Protein AF-A0A699ZDF8-F1 (afdb_monomer)

Radius of gyration: 20.38 Å; Cα contacts (8 Å, |Δi|>4): 177; chains: 1; bounding box: 33×74×29 Å

Secondary structure (DSSP, 8-state):
---------------S-TTTT--PPEEEEE-BTTBTTS-SEEEEESS-EEEEEE-SS-TTEEEEEETTS-EEEEETTS-SS--SEE--GGGT--SS--------

Mean predicted aligned error: 11.16 Å

Organism: Haematococcus lacustris (NCBI:txid44745)

pLDDT: mean 79.93, std 16.68, range [38.03, 95.06]

InterPro domains:
  IPR0016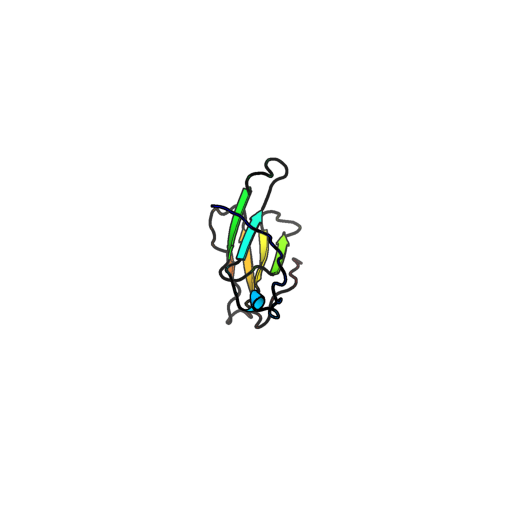80 WD40 repeat [SM00320] (36-75)
  IPR015943 WD40/YVTN repeat-like-containing domain superfamily [G3DSA:2.130.10.10] (10-104)
  IPR036322 WD40-repeat-containing domain superfamily [SSF50978] (25-103)
  IPR050687 Dynein axonemal intermediate chain 1/2/3/4 [PTHR12442] (24-104)

Sequence (104 aa):
MEDATTLSPALPVALPDLTLLLQSSGLINIFSLKNPSHPEYSFSTESGAMSLHFHPEYSNLLAVGCYDGSVLVYDVRVKGNTPIYKASVRTGKHNDPVWAIFWQ

Solvent-accessible surface area (backbone atoms only — not comparable to full-atom values): 6480 Å² total; per-residue (Å²): 135,86,82,84,90,87,87,89,90,88,74,87,77,79,69,88,63,63,65,75,72,58,76,45,59,18,76,49,73,43,68,39,92,92,42,74,92,48,63,78,41,72,36,63,38,87,38,34,69,57,20,72,34,64,32,89,87,48,78,50,36,36,40,35,18,15,47,71,11,34,41,35,30,35,48,71,81,53,90,60,63,67,58,80,39,70,47,37,79,92,73,67,36,42,90,50,57,29,72,71,61,81,79,130

Structure (mmCIF, N/CA/C/O backbone):
data_AF-A0A699ZDF8-F1
#
_entry.id   AF-A0A699ZDF8-F1
#
loop_
_atom_site.group_PDB
_atom_site.id
_atom_site.type_symbol
_atom_site.label_atom_id
_atom_site.label_alt_id
_atom_site.label_comp_id
_atom_site.label_asym_id
_atom_site.label_entity_id
_atom_site.label_seq_id
_atom_site.pdbx_PDB_ins_code
_atom_site.Cartn_x
_atom_site.Cartn_y
_atom_site.Cartn_z
_atom_site.occupancy
_atom_site.B_iso_or_equiv
_atom_site.auth_seq_id
_atom_site.auth_comp_id
_atom_site.auth_asym_id
_atom_site.auth_atom_id
_atom_site.pdbx_PDB_model_num
ATOM 1 N N . MET A 1 1 ? 10.876 59.911 8.541 1.00 38.03 1 MET A N 1
ATOM 2 C CA . MET A 1 1 ? 10.073 60.334 7.383 1.00 38.03 1 MET A CA 1
ATOM 3 C C . MET A 1 1 ? 10.314 59.283 6.313 1.00 38.03 1 MET A C 1
ATOM 5 O O . MET A 1 1 ? 11.344 59.349 5.662 1.00 38.03 1 MET A O 1
ATOM 9 N N . GLU A 1 2 ? 9.698 58.104 6.473 1.00 39.00 2 GLU A N 1
ATOM 10 C CA . GLU A 1 2 ? 8.388 57.737 5.868 1.00 39.00 2 GLU A CA 1
ATOM 11 C C . GLU A 1 2 ? 8.571 57.402 4.368 1.00 39.00 2 GLU A C 1
ATOM 13 O O . GLU A 1 2 ? 9.187 58.190 3.666 1.00 39.00 2 GLU A O 1
ATOM 18 N N . ASP A 1 3 ? 8.088 56.311 3.764 1.00 38.56 3 ASP A N 1
ATOM 19 C CA . ASP A 1 3 ? 7.421 55.084 4.218 1.00 38.56 3 ASP A CA 1
ATOM 20 C C . ASP A 1 3 ? 7.280 54.102 3.013 1.00 38.56 3 ASP A C 1
ATOM 22 O O . ASP A 1 3 ? 7.395 54.513 1.861 1.00 38.56 3 ASP A O 1
ATOM 26 N N . ALA A 1 4 ? 7.018 52.825 3.317 1.00 42.34 4 ALA A N 1
ATOM 27 C CA . ALA A 1 4 ? 6.252 51.787 2.595 1.00 42.34 4 ALA A CA 1
ATOM 28 C C . ALA A 1 4 ? 6.269 51.577 1.043 1.00 42.34 4 ALA A C 1
ATOM 30 O O . ALA A 1 4 ? 5.685 52.319 0.263 1.00 42.34 4 ALA A O 1
ATOM 31 N N . THR A 1 5 ? 6.745 50.378 0.660 1.00 50.72 5 THR A N 1
ATOM 32 C CA . THR A 1 5 ? 6.023 49.298 -0.074 1.00 50.72 5 THR A CA 1
ATOM 33 C C . THR A 1 5 ? 5.342 49.568 -1.432 1.00 50.72 5 THR A C 1
ATOM 35 O O . THR A 1 5 ? 4.301 50.211 -1.510 1.00 50.72 5 THR A O 1
ATOM 38 N N . THR A 1 6 ? 5.755 48.837 -2.481 1.00 47.81 6 THR A N 1
ATOM 39 C CA . THR A 1 6 ? 4.794 48.214 -3.424 1.00 47.81 6 THR A CA 1
ATOM 40 C C . THR A 1 6 ? 5.375 46.969 -4.105 1.00 47.81 6 THR A C 1
ATOM 42 O O . THR A 1 6 ? 6.505 46.944 -4.577 1.00 47.81 6 THR A O 1
ATOM 45 N N . LEU A 1 7 ? 4.571 45.910 -4.076 1.00 50.53 7 LEU A N 1
ATOM 46 C CA . LEU A 1 7 ? 4.839 44.522 -4.444 1.00 50.53 7 LEU A CA 1
ATOM 47 C C . LEU A 1 7 ? 4.690 44.292 -5.957 1.00 50.53 7 LEU A C 1
ATOM 49 O O . LEU A 1 7 ? 3.767 44.834 -6.558 1.00 50.53 7 LEU A O 1
ATOM 53 N N . SER A 1 8 ? 5.461 43.370 -6.543 1.00 45.75 8 SER A N 1
ATOM 54 C CA . SER A 1 8 ? 4.889 42.419 -7.515 1.00 45.75 8 SER A CA 1
ATOM 55 C C . SER A 1 8 ? 5.693 41.100 -7.604 1.00 45.75 8 SER A C 1
ATOM 57 O O . SER A 1 8 ? 6.924 41.139 -7.563 1.00 45.75 8 SER A O 1
ATOM 59 N N . PRO A 1 9 ? 5.010 39.934 -7.677 1.00 59.22 9 PRO A N 1
ATOM 60 C CA . PRO A 1 9 ? 5.590 38.584 -7.675 1.00 59.22 9 PRO A CA 1
ATOM 61 C C . PRO A 1 9 ? 5.538 37.922 -9.070 1.00 59.22 9 PRO A C 1
ATOM 63 O O . PRO A 1 9 ? 4.537 38.082 -9.756 1.00 59.22 9 PRO A O 1
ATOM 66 N N . ALA A 1 10 ? 6.555 37.150 -9.480 1.00 43.84 10 ALA A N 1
ATOM 67 C CA . ALA A 1 10 ? 6.507 36.121 -10.552 1.00 43.84 10 ALA A CA 1
ATOM 68 C C . ALA A 1 10 ? 7.948 35.663 -10.874 1.00 43.84 10 ALA A C 1
ATOM 70 O O . ALA A 1 10 ? 8.822 36.506 -11.013 1.00 43.84 10 ALA A O 1
ATOM 71 N N . LEU A 1 11 ? 8.330 34.395 -11.028 1.00 45.19 11 LEU A N 1
ATOM 72 C CA . LEU A 1 11 ? 7.615 33.136 -11.200 1.00 45.19 11 LEU A CA 1
ATOM 73 C C . LEU A 1 11 ? 8.333 32.043 -10.381 1.00 45.19 11 LEU A C 1
ATOM 75 O O . LEU A 1 11 ? 9.567 32.028 -10.363 1.00 45.19 11 LEU A O 1
ATOM 79 N N . PRO A 1 12 ? 7.627 31.054 -9.808 1.00 47.97 12 PRO A N 1
ATOM 80 C CA . PRO A 1 12 ? 8.248 29.764 -9.567 1.00 47.97 12 PRO A CA 1
ATOM 81 C C . PRO A 1 12 ? 8.524 29.137 -10.939 1.00 47.97 12 PRO A C 1
ATOM 83 O O . PRO A 1 12 ? 7.611 28.675 -11.622 1.00 47.97 12 PRO A O 1
ATOM 86 N N . VAL A 1 13 ? 9.785 29.171 -11.377 1.00 58.88 13 VAL A N 1
ATOM 87 C CA . VAL A 1 13 ? 10.263 28.305 -12.458 1.00 58.88 13 VAL A CA 1
ATOM 88 C C . VAL A 1 13 ? 10.000 26.880 -11.988 1.00 58.88 13 VAL A C 1
ATOM 90 O O . VAL A 1 13 ? 10.643 26.397 -11.058 1.00 58.88 13 VAL A O 1
ATOM 93 N N . ALA A 1 14 ? 8.996 26.239 -12.581 1.00 53.50 14 ALA A N 1
ATOM 94 C CA . ALA A 1 14 ? 8.749 24.820 -12.419 1.00 53.50 14 ALA A CA 1
ATOM 95 C C . ALA A 1 14 ? 9.990 24.078 -12.933 1.00 53.50 14 ALA A C 1
ATOM 97 O O . ALA A 1 14 ? 10.158 23.884 -14.136 1.00 53.50 14 ALA A O 1
ATOM 98 N N . LEU A 1 15 ? 10.906 23.741 -12.020 1.00 59.97 15 LEU A N 1
ATOM 99 C CA . LEU A 1 15 ? 11.992 22.816 -12.306 1.00 59.97 15 LEU A CA 1
ATOM 100 C C . LEU A 1 15 ? 11.341 21.502 -12.759 1.00 59.97 15 LEU A C 1
ATOM 102 O O . LEU A 1 15 ? 10.453 21.015 -12.054 1.00 59.97 15 LEU A O 1
ATOM 106 N N . PRO A 1 16 ? 11.724 20.945 -13.919 1.00 56.47 16 PRO A N 1
ATOM 107 C CA . PRO A 1 16 ? 11.187 19.676 -14.379 1.00 56.47 16 PRO A CA 1
ATOM 108 C C . PRO A 1 16 ? 11.481 18.586 -13.339 1.00 56.47 16 PRO A C 1
ATOM 110 O O . PRO A 1 16 ? 12.622 18.192 -13.125 1.00 56.47 16 PRO A O 1
ATOM 113 N N . ASP A 1 17 ? 10.414 18.176 -12.661 1.00 59.94 17 ASP A N 1
ATOM 114 C CA . ASP A 1 17 ? 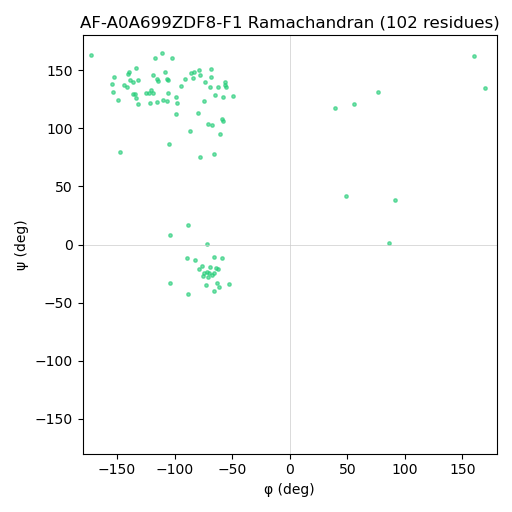10.194 16.894 -11.995 1.00 59.94 17 ASP A CA 1
ATOM 115 C C . ASP A 1 17 ? 11.284 16.342 -11.055 1.00 59.94 17 ASP A C 1
ATOM 117 O O . ASP A 1 17 ? 11.550 15.142 -10.991 1.00 59.94 17 ASP A O 1
ATOM 121 N N . LEU A 1 18 ? 11.880 17.201 -10.226 1.00 56.16 18 LEU A N 1
ATOM 122 C CA . LEU A 1 18 ? 12.644 16.714 -9.066 1.00 56.16 18 LEU A CA 1
ATOM 123 C C . LEU A 1 18 ? 11.742 16.005 -8.031 1.00 56.16 18 LEU A C 1
ATOM 125 O O . LEU A 1 18 ? 12.251 15.349 -7.124 1.00 56.16 18 LEU A O 1
ATOM 129 N N . THR A 1 19 ? 10.414 16.097 -8.167 1.00 56.53 19 THR A N 1
ATOM 130 C CA . THR A 1 19 ? 9.438 15.362 -7.353 1.00 56.53 19 THR A CA 1
ATOM 131 C C . THR A 1 19 ? 9.571 13.849 -7.492 1.00 56.53 19 THR A C 1
ATOM 133 O O . THR A 1 19 ? 9.460 13.162 -6.482 1.00 56.53 19 THR A O 1
ATOM 136 N N . LEU A 1 20 ? 9.893 13.322 -8.681 1.00 54.22 20 LEU A N 1
ATOM 137 C CA . LEU A 1 20 ? 10.165 11.888 -8.859 1.00 54.22 20 LEU A CA 1
ATOM 138 C C . LEU A 1 20 ? 11.448 11.406 -8.165 1.00 54.22 20 LEU A C 1
ATOM 140 O O . LEU A 1 20 ? 11.555 10.231 -7.818 1.00 54.22 20 LEU A O 1
ATOM 144 N N . LEU A 1 21 ? 12.4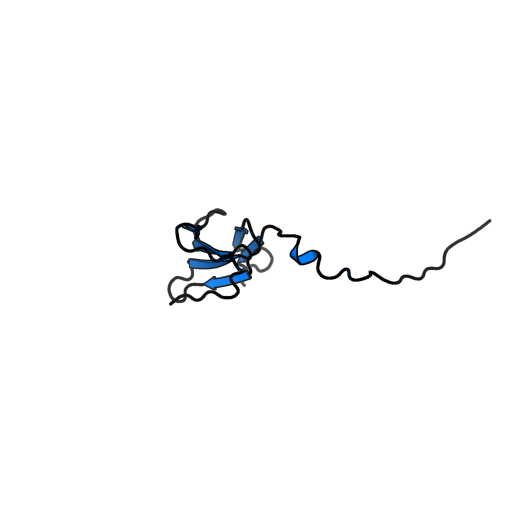29 12.290 -7.953 1.00 55.25 21 LEU A N 1
ATOM 145 C CA . LEU A 1 21 ? 13.670 11.945 -7.247 1.00 55.25 21 LEU A CA 1
ATOM 146 C C . LEU A 1 21 ? 13.489 11.922 -5.731 1.00 55.25 21 LEU A C 1
ATOM 148 O O . LEU A 1 21 ? 14.265 11.278 -5.023 1.00 55.25 21 LEU A O 1
ATOM 152 N N . LEU A 1 22 ? 12.455 12.595 -5.223 1.00 56.94 22 LEU A N 1
ATOM 153 C CA . LEU A 1 22 ? 12.048 12.472 -3.837 1.00 56.94 22 LEU A CA 1
ATOM 154 C C . LEU A 1 22 ? 11.260 11.165 -3.687 1.00 56.94 22 LEU A C 1
ATOM 156 O O . LEU A 1 22 ? 10.036 11.172 -3.587 1.00 56.94 22 LEU A O 1
ATOM 160 N N . GLN A 1 23 ? 11.966 10.030 -3.683 1.00 57.69 23 GLN A N 1
ATOM 161 C CA . GLN A 1 23 ? 11.402 8.738 -3.290 1.00 57.69 23 GLN A CA 1
ATOM 162 C C . GLN A 1 23 ? 11.040 8.795 -1.800 1.00 57.69 23 GLN A C 1
ATOM 164 O O . GLN A 1 23 ? 11.791 8.346 -0.936 1.00 57.69 23 GLN A O 1
ATOM 169 N N . SER A 1 24 ? 9.916 9.433 -1.486 1.00 70.62 24 SER A N 1
ATOM 170 C CA . SER A 1 24 ? 9.405 9.513 -0.130 1.00 70.62 24 SER A CA 1
ATOM 171 C C . SER A 1 24 ? 8.714 8.202 0.239 1.00 70.62 24 SER A C 1
ATOM 173 O O . SER A 1 24 ? 8.192 7.467 -0.608 1.00 70.62 24 SER A O 1
ATOM 175 N N . SER A 1 25 ? 8.747 7.884 1.530 1.00 84.44 25 SER A N 1
ATOM 176 C CA . SER A 1 25 ? 7.944 6.806 2.092 1.00 84.44 25 SER A CA 1
ATOM 177 C C . SER A 1 25 ? 6.463 7.040 1.781 1.00 84.44 25 SER A C 1
ATOM 179 O O . SER A 1 25 ? 5.967 8.167 1.829 1.00 84.44 25 SER A O 1
ATOM 181 N N . GLY A 1 26 ? 5.741 5.971 1.451 1.00 85.44 26 GLY A N 1
ATOM 182 C CA . GLY A 1 26 ? 4.305 6.049 1.205 1.00 85.44 26 GLY A CA 1
ATOM 183 C C . GLY A 1 26 ? 3.508 5.917 2.501 1.00 85.44 26 GLY A C 1
ATOM 184 O O . GLY A 1 26 ? 3.893 5.170 3.405 1.00 85.44 26 GLY A O 1
ATOM 185 N N . LEU A 1 27 ? 2.360 6.589 2.575 1.00 89.25 27 LEU A N 1
ATOM 186 C CA . LEU A 1 27 ? 1.378 6.408 3.642 1.00 89.25 27 LEU A CA 1
ATOM 187 C C . LEU A 1 27 ? 0.036 6.004 3.031 1.00 89.25 27 LEU A C 1
ATOM 189 O O . LEU A 1 27 ? -0.455 6.659 2.115 1.00 89.25 27 LEU A O 1
ATOM 193 N N . ILE A 1 28 ? -0.561 4.943 3.561 1.00 90.50 28 ILE A N 1
ATOM 194 C CA . ILE A 1 28 ? -1.853 4.419 3.124 1.00 90.50 28 ILE A CA 1
ATOM 195 C C . ILE A 1 28 ? -2.821 4.575 4.285 1.00 90.50 28 ILE A C 1
ATOM 197 O O . ILE A 1 28 ? -2.568 4.057 5.369 1.00 90.50 28 ILE A O 1
ATOM 201 N N . ASN 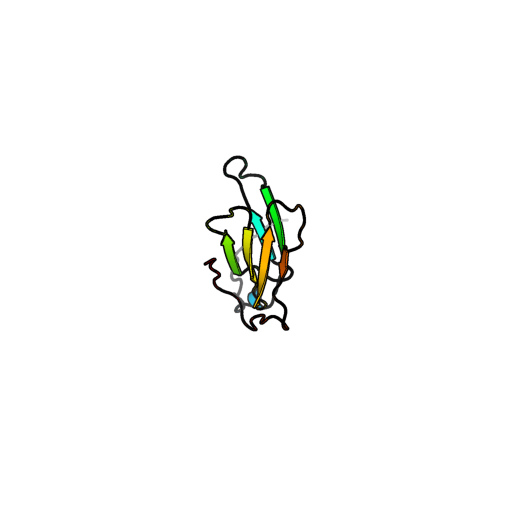A 1 29 ? -3.927 5.275 4.056 1.00 91.25 29 ASN A N 1
ATOM 202 C CA . ASN A 1 29 ? -4.964 5.495 5.056 1.00 91.25 29 ASN A CA 1
ATOM 203 C C . ASN A 1 29 ? -6.292 4.934 4.554 1.00 91.25 29 ASN A C 1
ATOM 205 O O . ASN A 1 29 ? -6.697 5.208 3.425 1.00 91.25 29 ASN A O 1
ATOM 209 N N . ILE A 1 30 ? -6.975 4.180 5.406 1.00 90.50 30 ILE A N 1
ATOM 210 C CA . ILE A 1 30 ? -8.317 3.664 5.156 1.00 90.50 30 ILE A CA 1
ATOM 211 C C . ILE A 1 30 ? -9.276 4.457 6.029 1.00 90.50 30 ILE A C 1
ATOM 213 O O . ILE A 1 30 ? -9.127 4.500 7.250 1.00 90.50 30 ILE A O 1
ATOM 217 N N . PHE A 1 31 ? -10.268 5.074 5.400 1.00 90.75 31 PHE A N 1
ATOM 218 C CA . PHE A 1 31 ? -11.287 5.860 6.080 1.00 90.75 31 PHE A CA 1
ATOM 219 C C . PHE A 1 31 ? -12.623 5.131 6.067 1.00 90.75 31 PHE A C 1
ATOM 221 O O . PHE A 1 31 ? -12.969 4.444 5.106 1.00 90.75 31 PHE A O 1
ATOM 228 N N . SER A 1 32 ? -13.397 5.348 7.123 1.00 88.12 32 SER A N 1
ATOM 229 C CA . SER A 1 32 ? -14.778 4.893 7.214 1.00 88.12 32 SER A CA 1
ATOM 230 C C . SER A 1 32 ? -15.719 6.071 7.050 1.00 88.12 32 SER A C 1
ATOM 232 O O . SER A 1 32 ? -15.495 7.138 7.619 1.00 88.12 32 SER A O 1
ATOM 234 N N . LEU A 1 33 ? -16.836 5.864 6.352 1.00 90.19 33 LEU A N 1
ATOM 235 C CA . LEU A 1 33 ? -17.876 6.890 6.212 1.00 90.19 33 LEU A CA 1
ATOM 236 C C . LEU A 1 33 ? -18.498 7.288 7.561 1.00 90.19 33 LEU A C 1
ATOM 238 O O . LEU A 1 33 ? -19.058 8.373 7.680 1.00 90.19 33 LEU A O 1
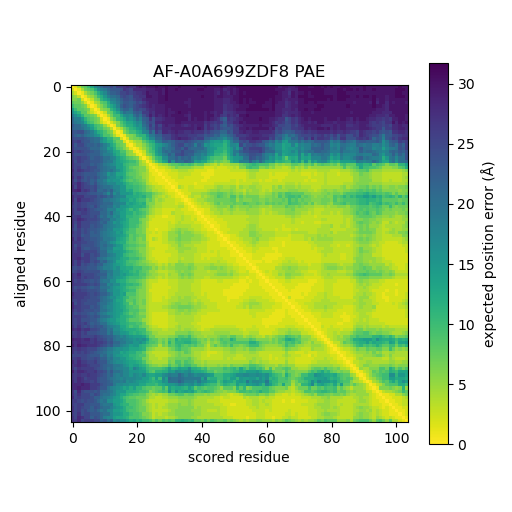ATOM 242 N N . LYS A 1 34 ? -18.382 6.435 8.588 1.00 91.56 34 LYS A N 1
ATOM 243 C CA . LYS A 1 34 ? -18.847 6.741 9.950 1.00 91.56 34 LYS A CA 1
ATOM 244 C C . LYS A 1 34 ? -17.983 7.791 10.651 1.00 91.56 34 LYS A C 1
ATOM 246 O O . LYS A 1 34 ? -18.481 8.482 11.532 1.00 91.56 34 LYS A O 1
ATOM 251 N N . ASN A 1 35 ? -16.702 7.889 10.295 1.00 89.56 35 ASN A N 1
ATOM 252 C CA . ASN A 1 35 ? -15.766 8.833 10.892 1.00 89.56 35 ASN A CA 1
ATOM 253 C C . ASN A 1 35 ? -14.721 9.284 9.855 1.00 89.56 35 ASN A C 1
ATOM 255 O O . ASN A 1 35 ? -13.597 8.787 9.858 1.00 89.56 35 ASN A O 1
ATOM 259 N N . PRO A 1 36 ? -15.068 10.222 8.959 1.00 89.88 36 PRO A N 1
ATOM 260 C CA . PRO A 1 36 ? -14.153 10.685 7.917 1.00 89.88 36 PRO A CA 1
ATOM 261 C C . PRO A 1 36 ? -12.977 11.506 8.469 1.00 89.88 36 PRO A C 1
ATOM 263 O O . PRO A 1 36 ? -11.960 11.644 7.797 1.00 89.88 36 PRO A O 1
ATOM 266 N N . SER A 1 37 ? -13.094 12.043 9.689 1.00 91.88 37 SER A N 1
ATOM 267 C CA . SER A 1 37 ? -12.067 12.886 10.311 1.00 91.88 37 SER A CA 1
ATOM 268 C C . SER A 1 37 ? -10.869 12.101 10.847 1.00 91.88 37 SER A C 1
ATOM 270 O O . SER A 1 37 ? -9.825 12.696 11.106 1.00 91.88 37 SER A O 1
ATOM 272 N N . HIS A 1 38 ? -11.007 10.787 11.051 1.00 87.00 38 HIS A N 1
ATOM 273 C CA . HIS A 1 38 ? -9.932 9.944 11.566 1.00 87.00 38 HIS A CA 1
ATOM 274 C C . HIS A 1 38 ? -9.819 8.664 10.732 1.00 87.00 38 HIS A C 1
ATOM 276 O O . HIS A 1 38 ? -10.822 7.963 10.581 1.00 87.00 38 HIS A O 1
ATOM 282 N N . PRO A 1 39 ? -8.630 8.331 10.198 1.00 88.69 39 PRO A N 1
ATOM 283 C CA . PRO A 1 39 ? -8.446 7.072 9.494 1.00 88.69 39 PRO A CA 1
ATOM 284 C C . PRO A 1 39 ? -8.697 5.903 10.451 1.00 88.69 39 PRO A C 1
ATOM 286 O O . PRO A 1 39 ? -8.244 5.907 11.593 1.00 88.69 39 PRO A O 1
ATOM 289 N N . GLU A 1 40 ? -9.436 4.899 9.987 1.00 88.19 40 GLU A N 1
ATOM 290 C CA . GLU A 1 40 ? -9.669 3.667 10.743 1.00 88.19 40 GLU A CA 1
ATOM 291 C C . GLU A 1 40 ? -8.396 2.812 10.776 1.00 88.19 40 GLU A C 1
ATOM 293 O O . GLU A 1 40 ? -8.077 2.201 11.797 1.00 88.19 40 GLU A O 1
ATOM 298 N N . TYR A 1 41 ? -7.632 2.841 9.679 1.00 88.56 41 TYR A N 1
ATOM 299 C CA . TYR A 1 41 ? -6.350 2.155 9.555 1.00 88.56 41 TYR A CA 1
ATOM 300 C C . TYR A 1 41 ? -5.328 3.029 8.827 1.00 88.56 41 TYR A C 1
ATOM 302 O O . TYR A 1 41 ? -5.662 3.694 7.845 1.00 88.56 41 TYR A O 1
ATOM 310 N N . SER A 1 42 ? -4.073 2.979 9.274 1.00 89.06 42 SER A N 1
ATOM 311 C CA . SER A 1 42 ? -2.942 3.673 8.652 1.00 89.06 42 SER A CA 1
ATOM 312 C C . SER A 1 42 ? -1.749 2.732 8.544 1.00 89.06 42 SER A C 1
ATOM 314 O O . SER A 1 42 ? -1.341 2.138 9.540 1.00 89.06 42 SER A O 1
ATOM 316 N N . PHE A 1 43 ? -1.155 2.643 7.356 1.00 90.00 43 PHE A N 1
ATOM 317 C CA . PHE A 1 43 ? 0.038 1.844 7.088 1.00 90.00 43 PHE A CA 1
ATOM 318 C C . PHE A 1 43 ? 1.123 2.720 6.478 1.00 90.00 43 PHE A C 1
ATOM 320 O O . PHE A 1 43 ? 0.886 3.431 5.501 1.00 90.00 43 PHE A O 1
ATOM 327 N N . SER A 1 44 ? 2.329 2.651 7.033 1.00 89.62 44 SER A N 1
ATOM 328 C CA . SER A 1 44 ? 3.514 3.254 6.421 1.00 89.62 44 SER A CA 1
ATOM 329 C C . SER A 1 44 ? 4.246 2.220 5.578 1.00 89.62 44 SER A C 1
ATOM 331 O O . SER A 1 44 ? 4.443 1.081 5.997 1.00 89.62 44 SER A O 1
ATOM 333 N N . THR A 1 45 ? 4.670 2.651 4.401 1.00 88.56 45 THR A N 1
ATOM 334 C CA . THR A 1 45 ? 5.409 1.857 3.421 1.00 88.56 45 THR A CA 1
ATOM 335 C C . THR A 1 45 ? 6.773 2.497 3.186 1.00 88.56 45 THR A C 1
ATOM 337 O O . THR A 1 45 ? 6.915 3.717 3.238 1.00 88.56 45 THR A O 1
ATOM 340 N N . GLU A 1 46 ? 7.796 1.677 2.947 1.00 86.12 46 GLU A N 1
ATOM 341 C CA . GLU A 1 46 ? 9.171 2.151 2.708 1.00 86.12 46 GLU A CA 1
ATOM 342 C C . GLU A 1 46 ? 9.301 2.950 1.401 1.00 86.12 46 GLU A C 1
ATOM 344 O O . GLU A 1 46 ? 10.191 3.783 1.272 1.00 86.12 46 GLU A O 1
ATOM 349 N N . SER A 1 47 ? 8.399 2.714 0.447 1.00 88.56 47 SER A N 1
ATOM 350 C CA . SER A 1 47 ? 8.352 3.353 -0.867 1.00 88.56 47 SER A CA 1
ATOM 351 C C . SER A 1 47 ? 6.924 3.798 -1.171 1.00 88.56 47 SER A C 1
ATOM 353 O O . SER A 1 47 ? 5.979 3.180 -0.681 1.00 88.56 47 SER A O 1
ATOM 355 N N . GLY A 1 48 ? 6.758 4.851 -1.974 1.00 89.00 48 GLY A N 1
ATOM 356 C CA . GLY A 1 48 ? 5.450 5.362 -2.381 1.00 89.00 48 GLY A CA 1
ATOM 357 C C . GLY A 1 48 ? 4.523 4.264 -2.913 1.00 89.00 48 GLY A C 1
ATOM 358 O O . GLY A 1 48 ? 4.895 3.500 -3.805 1.00 89.00 48 GLY A O 1
ATOM 359 N N . ALA A 1 49 ? 3.312 4.183 -2.359 1.00 90.12 49 ALA A N 1
ATOM 360 C CA . ALA A 1 49 ? 2.273 3.283 -2.843 1.00 90.12 49 ALA A CA 1
ATOM 361 C C . ALA A 1 49 ? 1.683 3.833 -4.150 1.00 90.12 49 ALA A C 1
ATOM 363 O O . ALA A 1 49 ? 1.216 4.969 -4.195 1.00 90.12 49 ALA A O 1
ATOM 364 N N . MET A 1 50 ? 1.719 3.025 -5.206 1.00 91.38 50 MET A N 1
ATOM 365 C CA . MET A 1 50 ? 1.268 3.378 -6.553 1.00 91.38 50 MET A CA 1
ATOM 366 C C . MET A 1 50 ? -0.075 2.761 -6.910 1.00 91.38 50 MET A C 1
ATOM 368 O O . MET A 1 50 ? -0.870 3.382 -7.610 1.00 91.38 50 MET A O 1
ATOM 372 N N . SER A 1 51 ? -0.353 1.565 -6.401 1.00 92.88 51 SER A N 1
ATOM 373 C CA . SER A 1 51 ? -1.612 0.869 -6.638 1.00 92.88 51 SER A CA 1
ATOM 374 C C . SER A 1 51 ? -2.108 0.179 -5.378 1.00 92.88 51 SER A C 1
ATOM 376 O O . SER A 1 51 ? -1.324 -0.235 -4.524 1.00 92.88 51 SER A O 1
ATOM 378 N N . LEU A 1 52 ? -3.430 0.091 -5.246 1.00 94.12 52 LEU A N 1
ATOM 379 C CA . LEU A 1 52 ? -4.124 -0.468 -4.091 1.00 94.12 52 LEU A CA 1
ATOM 380 C C . LEU A 1 52 ? -5.331 -1.263 -4.584 1.00 94.12 52 LEU A C 1
ATOM 382 O O . LEU A 1 52 ? -6.075 -0.773 -5.435 1.00 94.12 52 LEU A O 1
ATOM 386 N N . HIS A 1 53 ? -5.553 -2.457 -4.038 1.00 95.06 53 HIS A N 1
ATOM 387 C CA . HIS A 1 53 ? -6.736 -3.249 -4.362 1.00 95.06 53 HIS A CA 1
ATOM 388 C C . HIS A 1 53 ? -7.175 -4.125 -3.186 1.00 95.06 53 HIS A C 1
ATOM 390 O O . HIS A 1 53 ? -6.396 -4.926 -2.660 1.00 95.06 53 HIS A O 1
ATOM 396 N N . PHE A 1 54 ? -8.432 -3.976 -2.768 1.00 94.50 54 PHE A N 1
ATOM 397 C CA . PHE A 1 54 ? -9.039 -4.846 -1.762 1.00 94.50 54 PHE A CA 1
ATOM 398 C C . PHE A 1 54 ? -9.448 -6.176 -2.378 1.00 94.50 54 PHE A C 1
ATOM 400 O O . PHE A 1 54 ? -9.857 -6.241 -3.537 1.00 94.50 54 PHE A O 1
ATOM 407 N N . HIS A 1 55 ? -9.346 -7.241 -1.591 1.00 94.44 55 HIS A N 1
ATOM 408 C CA . HIS A 1 55 ? -9.797 -8.551 -2.029 1.00 94.44 55 HIS A CA 1
ATOM 409 C C . HIS A 1 55 ? -11.337 -8.582 -2.138 1.00 94.44 55 HIS A C 1
ATOM 411 O O . HIS A 1 55 ? -12.014 -8.106 -1.224 1.00 94.44 55 HIS A O 1
ATOM 417 N N . PRO A 1 56 ? -11.909 -9.159 -3.216 1.00 93.06 56 PRO A N 1
ATOM 418 C CA . PRO A 1 56 ? -13.356 -9.154 -3.460 1.00 93.06 56 PRO A CA 1
ATOM 419 C C . PRO A 1 56 ? -14.157 -9.950 -2.419 1.00 93.06 56 PRO A C 1
ATOM 421 O O . PRO A 1 56 ? -15.218 -9.504 -1.996 1.00 93.06 56 PRO A O 1
ATOM 424 N N . GLU A 1 57 ? -13.650 -11.107 -1.981 1.00 94.25 57 GLU A N 1
ATOM 425 C CA . GLU A 1 57 ? -14.303 -11.929 -0.946 1.00 94.25 57 GLU A CA 1
ATOM 426 C C . GLU A 1 57 ? -13.897 -11.554 0.492 1.00 94.25 57 GLU A C 1
ATOM 428 O O . GLU A 1 57 ? -14.742 -11.465 1.383 1.00 94.25 57 GLU A O 1
ATOM 433 N N . TYR A 1 58 ? -12.605 -11.306 0.731 1.00 92.69 58 TYR A N 1
ATOM 434 C CA . TYR A 1 58 ? -12.050 -11.006 2.050 1.00 92.69 58 TYR A CA 1
ATOM 435 C C . TYR A 1 58 ? -11.723 -9.517 2.198 1.00 92.69 58 TYR A C 1
ATOM 437 O O . TYR A 1 58 ? -10.583 -9.098 2.015 1.00 92.69 58 TYR A O 1
ATOM 445 N N . SER A 1 59 ? -12.6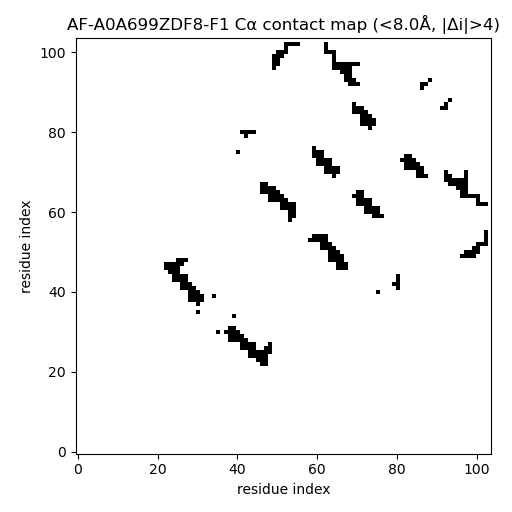99 -8.705 2.607 1.00 89.62 59 SER A N 1
ATOM 446 C CA . SER A 1 59 ? -12.544 -7.244 2.759 1.00 89.62 59 SER A CA 1
ATOM 447 C C . SER A 1 59 ? -11.443 -6.798 3.732 1.00 89.62 59 SER A C 1
ATOM 449 O O . SER A 1 59 ? -11.082 -5.623 3.771 1.00 89.62 59 SER A O 1
ATOM 451 N N . ASN A 1 60 ? -10.890 -7.722 4.518 1.00 91.81 60 ASN A N 1
ATOM 452 C CA . ASN A 1 60 ? -9.766 -7.459 5.400 1.00 91.81 60 ASN A CA 1
ATOM 453 C C . ASN A 1 60 ? -8.394 -7.504 4.702 1.00 91.81 60 ASN A C 1
ATOM 455 O O . ASN A 1 60 ? -7.412 -7.080 5.306 1.00 91.81 60 ASN A O 1
ATOM 459 N N . LEU A 1 61 ? -8.303 -8.031 3.479 1.00 94.00 61 LEU A N 1
ATOM 460 C CA . LEU A 1 61 ? -7.049 -8.146 2.738 1.00 94.00 61 LEU A CA 1
ATOM 461 C C . LEU A 1 61 ? -6.899 -7.002 1.735 1.00 94.00 61 LEU A C 1
ATOM 463 O O . LEU A 1 61 ? -7.763 -6.773 0.886 1.00 94.00 61 LEU A O 1
ATOM 467 N N . LEU A 1 62 ? -5.761 -6.319 1.813 1.00 93.62 62 LEU A N 1
ATOM 468 C CA . LEU A 1 62 ? -5.383 -5.222 0.933 1.00 93.62 62 LEU A CA 1
ATOM 469 C C . LEU A 1 62 ? -4.069 -5.558 0.229 1.00 93.62 62 LEU A C 1
ATOM 471 O O . LEU A 1 62 ? -3.052 -5.762 0.887 1.00 93.62 62 LEU A O 1
ATOM 475 N N . ALA A 1 63 ? -4.078 -5.574 -1.101 1.00 94.50 63 ALA A N 1
ATOM 476 C CA . ALA A 1 63 ? -2.860 -5.614 -1.901 1.00 94.50 63 ALA A CA 1
ATOM 477 C C . ALA A 1 63 ? -2.399 -4.194 -2.236 1.00 94.50 63 ALA A C 1
ATOM 479 O O . ALA A 1 63 ? -3.216 -3.312 -2.506 1.00 94.50 63 ALA A O 1
ATOM 480 N N . VAL A 1 64 ? -1.085 -3.992 -2.230 1.00 93.75 64 VAL A N 1
ATOM 481 C CA . VAL A 1 64 ? -0.422 -2.705 -2.434 1.00 93.75 64 VAL A CA 1
ATOM 482 C C . VAL A 1 64 ? 0.762 -2.899 -3.370 1.00 93.75 64 VAL A C 1
ATOM 484 O O . VAL A 1 64 ? 1.604 -3.764 -3.136 1.00 93.75 64 VAL A O 1
ATOM 487 N N . GLY A 1 65 ? 0.850 -2.076 -4.407 1.00 93.31 65 GLY A N 1
ATOM 488 C CA . GLY A 1 65 ? 2.000 -2.000 -5.299 1.00 93.31 65 GLY A CA 1
ATOM 489 C C . GLY A 1 65 ? 2.795 -0.741 -5.020 1.00 93.31 65 GLY A C 1
ATOM 490 O O . GLY A 1 65 ? 2.220 0.343 -4.946 1.00 93.31 65 GLY A O 1
ATOM 491 N N . CYS A 1 66 ? 4.104 -0.873 -4.851 1.00 91.50 66 CYS A N 1
ATOM 492 C CA . CYS A 1 66 ? 5.003 0.233 -4.547 1.00 91.50 66 CYS A CA 1
ATOM 493 C C . CYS A 1 66 ? 5.793 0.687 -5.782 1.00 91.50 66 CYS A C 1
ATOM 495 O O . CYS A 1 66 ? 5.956 -0.048 -6.761 1.00 91.50 66 CYS A O 1
ATOM 497 N N . TYR A 1 67 ? 6.312 1.914 -5.716 1.00 88.50 67 TYR A N 1
ATOM 498 C CA . TYR A 1 67 ? 7.144 2.507 -6.763 1.00 88.50 67 TYR A CA 1
ATOM 499 C C . TYR A 1 67 ? 8.455 1.747 -6.979 1.00 88.50 67 TYR A C 1
ATOM 501 O O . TYR A 1 67 ? 8.941 1.635 -8.097 1.00 88.50 67 TYR A O 1
ATOM 509 N N . ASP A 1 68 ? 9.016 1.176 -5.917 1.00 87.00 68 ASP A N 1
ATOM 510 C CA . ASP A 1 68 ? 10.225 0.358 -5.993 1.00 87.00 68 ASP A CA 1
ATOM 511 C C . ASP A 1 68 ? 10.006 -1.020 -6.643 1.00 87.00 68 ASP A C 1
ATOM 513 O O . ASP A 1 68 ? 10.949 -1.808 -6.676 1.00 87.00 68 ASP A O 1
ATOM 517 N N . GLY A 1 69 ? 8.783 -1.339 -7.081 1.00 88.56 69 GLY A N 1
ATOM 518 C CA . GLY A 1 69 ? 8.407 -2.631 -7.650 1.00 88.56 69 GLY A CA 1
ATOM 519 C C . GLY A 1 69 ? 7.985 -3.687 -6.622 1.00 88.56 69 GLY A C 1
ATOM 520 O O . GLY A 1 69 ? 7.681 -4.826 -6.987 1.00 88.56 69 GLY A O 1
ATOM 521 N N . SER A 1 70 ? 7.976 -3.345 -5.326 1.00 90.19 70 SER A N 1
ATOM 522 C CA . SER A 1 70 ? 7.527 -4.247 -4.263 1.00 90.19 70 SER A CA 1
ATOM 523 C C . SER A 1 70 ? 6.012 -4.393 -4.287 1.00 90.19 70 SER A C 1
ATOM 525 O O . SER A 1 70 ? 5.279 -3.420 -4.443 1.00 90.19 70 SER A O 1
ATOM 527 N N . VAL A 1 71 ? 5.541 -5.616 -4.060 1.00 92.06 71 VAL A N 1
ATOM 528 C CA . VAL A 1 71 ? 4.128 -5.910 -3.817 1.00 92.06 71 VAL A CA 1
ATOM 529 C C . VAL A 1 71 ? 3.973 -6.305 -2.359 1.00 92.06 71 VAL A C 1
ATOM 531 O O . VAL A 1 71 ? 4.656 -7.211 -1.878 1.00 92.06 71 VAL A O 1
ATOM 534 N N . LEU A 1 72 ? 3.102 -5.605 -1.647 1.00 92.44 72 LEU A N 1
ATOM 535 C CA . LEU A 1 72 ? 2.812 -5.821 -0.239 1.00 92.44 72 LEU A CA 1
ATOM 536 C C . LEU A 1 72 ? 1.364 -6.282 -0.102 1.00 92.44 72 LEU A C 1
ATOM 538 O O . LEU A 1 72 ? 0.480 -5.793 -0.800 1.00 92.44 72 LEU A O 1
ATOM 542 N N . VAL A 1 73 ? 1.111 -7.198 0.824 1.00 93.19 73 VAL A N 1
ATOM 543 C CA . VAL A 1 73 ? -0.247 -7.553 1.238 1.00 93.19 73 VAL A CA 1
ATOM 544 C C . VAL A 1 73 ? -0.385 -7.226 2.713 1.00 93.19 73 VAL A C 1
ATOM 546 O O . VAL A 1 73 ? 0.458 -7.621 3.519 1.00 93.19 73 VAL A O 1
ATOM 549 N N . TYR A 1 74 ? -1.445 -6.511 3.063 1.00 93.31 74 TYR A N 1
ATOM 550 C CA . TYR A 1 74 ? -1.795 -6.134 4.425 1.00 93.31 74 TYR A CA 1
ATOM 551 C C . TYR A 1 74 ? -3.100 -6.812 4.840 1.00 93.31 74 TYR A C 1
ATOM 553 O O . TYR A 1 74 ? -4.041 -6.898 4.052 1.00 93.31 74 TYR A O 1
ATOM 561 N N . ASP A 1 75 ? -3.162 -7.265 6.092 1.00 92.88 75 ASP A N 1
ATOM 562 C CA . ASP A 1 75 ? -4.425 -7.585 6.758 1.00 92.88 75 ASP A CA 1
ATOM 563 C C . ASP A 1 75 ? -4.805 -6.396 7.639 1.00 92.88 75 ASP A C 1
ATOM 565 O O . ASP A 1 75 ? -4.130 -6.112 8.629 1.00 92.88 75 ASP A O 1
ATOM 569 N N . VAL A 1 76 ? -5.884 -5.695 7.290 1.00 90.56 76 VAL A N 1
ATOM 570 C CA . VAL A 1 76 ? -6.299 -4.460 7.976 1.00 90.56 76 VAL A CA 1
ATOM 571 C C . VAL A 1 76 ? -6.690 -4.687 9.434 1.00 90.56 76 VAL A C 1
ATOM 573 O O . VAL A 1 76 ? -6.672 -3.762 10.238 1.00 90.56 76 VAL A O 1
ATOM 576 N N . ARG A 1 77 ? -7.014 -5.928 9.812 1.00 87.56 77 ARG A N 1
ATOM 577 C CA . ARG A 1 77 ? -7.361 -6.281 11.196 1.00 87.56 77 ARG A CA 1
ATOM 578 C C . ARG A 1 77 ? -6.131 -6.328 12.096 1.00 87.56 77 ARG A C 1
ATOM 580 O O . ARG A 1 77 ? -6.255 -6.182 13.314 1.00 87.56 77 ARG A O 1
ATOM 587 N N . VAL A 1 78 ? -4.954 -6.560 11.516 1.00 84.88 78 VAL A N 1
ATOM 588 C CA . VAL A 1 78 ? -3.701 -6.643 12.258 1.00 84.88 78 VAL A CA 1
ATOM 589 C C . VAL A 1 78 ? -3.230 -5.225 12.548 1.00 84.88 78 VAL A C 1
ATOM 591 O O . VAL A 1 78 ? -2.863 -4.469 11.653 1.00 84.88 78 VAL A O 1
ATOM 594 N N . LYS A 1 79 ? -3.237 -4.853 13.830 1.00 75.94 79 LYS A N 1
ATOM 595 C CA . LYS A 1 79 ? -2.715 -3.558 14.268 1.00 75.94 79 LYS A CA 1
ATOM 596 C C . LYS A 1 79 ? -1.195 -3.556 14.134 1.00 75.94 79 LYS A C 1
ATOM 598 O O . LYS A 1 79 ? -0.498 -4.145 14.956 1.00 75.94 79 LYS A O 1
ATOM 603 N N . GLY A 1 80 ? -0.694 -2.888 13.104 1.00 77.25 80 GLY A N 1
ATOM 604 C CA . GLY A 1 80 ? 0.731 -2.680 12.887 1.00 77.25 80 GLY A CA 1
ATOM 605 C C . GLY A 1 80 ? 1.049 -2.322 11.442 1.00 77.25 80 GLY A C 1
ATOM 606 O O . GLY A 1 80 ? 0.275 -2.587 10.529 1.00 77.25 80 GLY A O 1
ATOM 607 N N . ASN A 1 81 ? 2.236 -1.761 11.225 1.00 80.19 81 ASN A N 1
ATOM 608 C CA . ASN A 1 81 ? 2.693 -1.351 9.893 1.00 80.19 81 ASN A CA 1
ATOM 609 C C . ASN A 1 81 ? 3.405 -2.484 9.137 1.00 80.19 81 ASN A C 1
ATOM 611 O O . ASN A 1 81 ? 4.131 -2.233 8.179 1.00 80.19 81 ASN A O 1
ATOM 615 N N . THR A 1 82 ? 3.239 -3.732 9.581 1.00 87.38 82 THR A N 1
ATOM 616 C CA . THR A 1 82 ? 3.939 -4.878 8.996 1.00 87.38 82 THR A CA 1
ATOM 617 C C . THR A 1 82 ? 3.029 -5.583 7.993 1.00 87.38 82 THR A C 1
ATOM 619 O O . THR A 1 82 ? 1.944 -6.020 8.379 1.00 87.38 82 THR A O 1
ATOM 622 N N . PRO A 1 83 ? 3.439 -5.708 6.721 1.00 89.62 83 PRO A N 1
ATOM 623 C CA . PRO A 1 83 ? 2.677 -6.468 5.742 1.00 89.62 83 PRO A CA 1
ATOM 624 C C . PRO A 1 83 ? 2.721 -7.966 6.073 1.00 89.62 83 PRO A C 1
ATOM 626 O O . PRO A 1 83 ? 3.749 -8.484 6.511 1.00 89.62 83 PRO A O 1
ATOM 629 N N . ILE A 1 84 ? 1.618 -8.675 5.821 1.00 91.81 84 ILE A N 1
ATOM 630 C CA . ILE A 1 84 ? 1.551 -10.140 5.954 1.00 91.81 84 ILE A CA 1
ATOM 631 C C . ILE A 1 84 ? 2.360 -10.845 4.860 1.00 91.81 84 ILE A C 1
ATOM 633 O O . ILE A 1 84 ? 2.811 -11.973 5.044 1.00 91.81 84 ILE A O 1
ATOM 637 N N . TYR A 1 85 ? 2.564 -10.169 3.729 1.00 89.88 85 TYR A N 1
ATOM 638 C CA . TYR A 1 85 ? 3.405 -10.637 2.638 1.00 89.88 85 TYR A CA 1
ATOM 639 C C . TYR A 1 85 ? 4.129 -9.461 1.987 1.00 89.88 85 TYR A C 1
ATOM 641 O O . TYR A 1 85 ? 3.527 -8.418 1.740 1.00 89.88 85 TYR A O 1
ATOM 649 N N . LYS A 1 86 ? 5.415 -9.638 1.678 1.00 89.94 86 LYS A N 1
ATOM 650 C CA . LYS A 1 86 ? 6.238 -8.674 0.938 1.00 89.94 86 LYS A CA 1
ATOM 651 C C . LYS A 1 86 ? 6.979 -9.416 -0.162 1.00 89.94 86 LYS A C 1
ATOM 653 O O . LYS A 1 86 ? 7.761 -10.323 0.124 1.00 89.94 86 LYS A O 1
ATOM 658 N N . ALA A 1 87 ? 6.758 -9.013 -1.408 1.00 84.56 87 ALA A N 1
ATOM 659 C CA . ALA A 1 87 ? 7.534 -9.507 -2.530 1.00 84.56 87 ALA A CA 1
ATOM 660 C C . ALA A 1 87 ? 8.995 -9.054 -2.380 1.00 84.56 87 ALA A C 1
ATOM 662 O O . ALA A 1 87 ? 9.291 -7.880 -2.156 1.00 84.56 87 ALA A O 1
ATOM 663 N N . SER A 1 88 ? 9.911 -10.007 -2.493 1.00 75.00 88 SER A N 1
ATOM 664 C CA . SER A 1 88 ? 11.355 -9.804 -2.463 1.00 75.00 88 SER A CA 1
ATOM 665 C C . SER A 1 88 ? 11.950 -10.079 -3.843 1.00 75.00 88 SER A C 1
ATOM 667 O O . SER A 1 88 ? 11.336 -10.733 -4.685 1.00 75.00 88 SER A O 1
ATOM 669 N N . VAL A 1 89 ? 13.188 -9.640 -4.075 1.00 70.50 89 VAL A N 1
ATOM 670 C CA . VAL A 1 89 ? 13.946 -9.939 -5.305 1.00 70.50 89 VAL A CA 1
ATOM 671 C C . VAL A 1 89 ? 13.978 -11.449 -5.583 1.00 70.50 89 VAL A C 1
ATOM 673 O O . VAL A 1 89 ? 13.884 -11.877 -6.726 1.00 70.50 89 VAL A O 1
ATOM 676 N N . ARG A 1 90 ? 14.019 -12.275 -4.529 1.00 63.94 90 ARG A N 1
ATOM 677 C CA . ARG A 1 90 ? 13.983 -13.744 -4.643 1.00 63.94 90 ARG A CA 1
ATOM 678 C C . ARG A 1 90 ? 12.624 -14.309 -5.061 1.00 63.94 90 ARG A C 1
ATOM 680 O O . ARG A 1 90 ? 12.579 -15.421 -5.568 1.00 63.94 90 ARG A O 1
ATOM 687 N N . THR A 1 91 ? 11.538 -13.582 -4.822 1.00 73.94 91 THR A N 1
ATOM 688 C CA . THR A 1 91 ? 10.166 -14.029 -5.102 1.00 73.94 91 THR A CA 1
ATOM 689 C C . THR A 1 91 ? 9.586 -13.379 -6.359 1.00 73.94 91 THR A C 1
ATOM 691 O O . THR A 1 91 ? 8.397 -13.534 -6.609 1.00 73.94 91 THR A O 1
ATOM 694 N N . GLY A 1 92 ? 10.394 -12.645 -7.136 1.00 74.75 92 GLY A N 1
ATOM 695 C CA . GLY A 1 92 ? 9.948 -11.991 -8.370 1.00 74.75 92 GLY A CA 1
ATOM 696 C C . GLY A 1 92 ? 9.441 -10.559 -8.184 1.00 7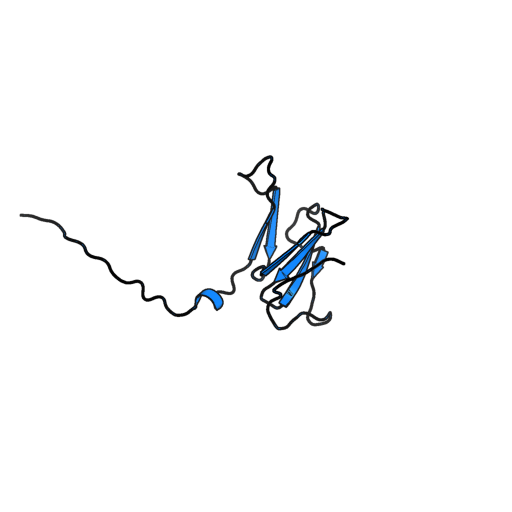4.75 92 GLY A C 1
ATOM 697 O O . GLY A 1 92 ? 8.467 -10.172 -8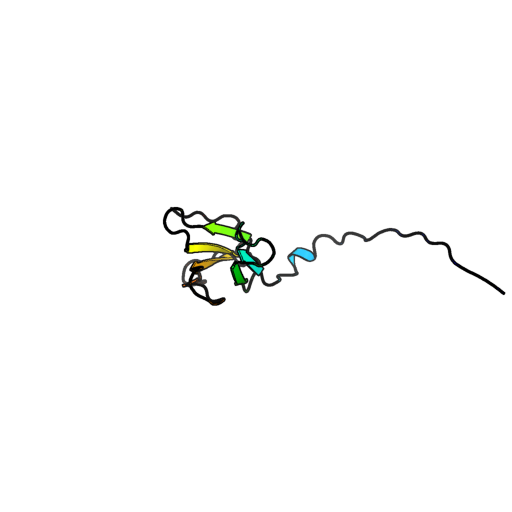.817 1.00 74.75 92 GLY A O 1
ATOM 698 N N . LYS A 1 93 ? 10.079 -9.768 -7.314 1.00 79.12 93 LYS A N 1
ATOM 699 C CA . LYS A 1 93 ? 9.836 -8.319 -7.232 1.00 79.12 93 LYS A CA 1
ATOM 700 C C . LYS A 1 93 ? 10.074 -7.649 -8.601 1.00 79.12 93 LYS A C 1
ATOM 702 O O . LYS A 1 93 ? 11.059 -7.961 -9.271 1.00 79.12 93 LYS A O 1
ATOM 707 N N . HIS A 1 94 ? 9.198 -6.723 -8.991 1.00 78.56 94 HIS A N 1
ATOM 708 C CA . HIS A 1 94 ? 9.369 -5.938 -10.215 1.00 78.56 94 HIS A CA 1
ATOM 709 C C . HIS A 1 94 ? 10.556 -4.967 -10.076 1.00 78.56 94 HIS A C 1
ATOM 711 O O . HIS A 1 94 ? 10.885 -4.540 -8.971 1.00 78.56 94 HIS A O 1
ATOM 717 N N . ASN A 1 95 ? 11.216 -4.622 -11.185 1.00 82.25 95 ASN A N 1
ATOM 718 C CA . ASN A 1 95 ? 12.244 -3.567 -11.189 1.00 82.25 95 ASN A CA 1
ATOM 719 C C . ASN A 1 95 ? 11.654 -2.174 -11.457 1.00 82.25 95 ASN A C 1
ATOM 721 O O . ASN A 1 95 ? 12.332 -1.173 -11.247 1.00 82.25 95 ASN A O 1
ATOM 725 N N . ASP A 1 96 ? 10.392 -2.131 -11.879 1.00 85.12 96 ASP A N 1
ATOM 726 C CA . ASP A 1 96 ? 9.660 -0.928 -12.256 1.00 85.12 96 ASP A CA 1
ATOM 727 C C . ASP A 1 96 ? 8.456 -0.710 -11.318 1.00 85.12 96 ASP A C 1
ATOM 729 O O . ASP A 1 96 ? 7.997 -1.668 -10.682 1.00 85.12 96 ASP A O 1
ATOM 733 N N . PRO A 1 97 ? 7.904 0.518 -11.247 1.00 88.31 97 PRO A N 1
ATOM 734 C CA . PRO A 1 97 ? 6.729 0.821 -10.434 1.00 88.31 97 PRO A CA 1
ATOM 735 C C . PRO A 1 97 ? 5.528 -0.073 -10.758 1.00 88.31 97 PRO A C 1
ATOM 737 O O . PRO A 1 97 ? 5.175 -0.278 -11.922 1.00 88.31 97 PRO A O 1
ATOM 740 N N . VAL A 1 98 ? 4.848 -0.563 -9.718 1.00 91.56 98 VAL A N 1
ATOM 741 C CA . VAL A 1 98 ? 3.641 -1.386 -9.887 1.00 91.56 98 VAL A CA 1
ATOM 742 C C . VAL A 1 98 ? 2.403 -0.495 -10.007 1.00 91.56 98 VAL A C 1
ATOM 744 O O . VAL A 1 98 ? 1.831 -0.050 -9.010 1.00 91.56 98 VAL A O 1
ATOM 747 N N . TRP A 1 99 ? 1.975 -0.249 -11.244 1.00 91.38 99 TRP A N 1
ATOM 748 C CA . TRP A 1 99 ? 0.883 0.678 -11.573 1.00 91.38 99 TRP A CA 1
ATOM 749 C C . TRP A 1 99 ? -0.525 0.162 -11.280 1.00 91.38 99 TRP A C 1
ATOM 751 O O . TRP A 1 99 ? -1.433 0.959 -11.057 1.00 91.38 99 TRP A O 1
ATOM 761 N N . ALA A 1 100 ? -0.731 -1.152 -11.294 1.00 92.38 100 ALA A N 1
ATOM 762 C CA . ALA A 1 100 ? -2.029 -1.755 -11.025 1.00 92.38 100 ALA A CA 1
ATOM 763 C C . ALA A 1 100 ? -1.855 -3.160 -10.449 1.00 92.38 100 ALA A C 1
ATOM 765 O O . ALA A 1 100 ? -0.957 -3.897 -10.856 1.00 92.38 100 ALA A O 1
ATOM 766 N N . ILE A 1 101 ? -2.738 -3.529 -9.523 1.00 92.94 101 ILE A N 1
ATOM 767 C CA . ILE A 1 101 ? -2.813 -4.866 -8.935 1.00 92.94 101 ILE A CA 1
ATOM 768 C C . ILE A 1 101 ? -4.277 -5.265 -8.873 1.00 92.94 101 ILE A C 1
ATOM 770 O O . ILE A 1 101 ? -5.125 -4.449 -8.518 1.00 92.94 101 ILE A O 1
ATOM 774 N N . PHE A 1 102 ? -4.556 -6.528 -9.182 1.00 93.12 102 PHE A N 1
ATOM 775 C CA . PHE A 1 102 ? -5.887 -7.106 -9.087 1.00 93.12 102 PHE A CA 1
ATOM 776 C C . PHE A 1 102 ? -5.821 -8.443 -8.354 1.00 93.12 102 PHE A C 1
ATOM 778 O O . PHE A 1 102 ? -4.873 -9.208 -8.521 1.00 93.12 102 PHE A O 1
ATOM 785 N N . TRP A 1 103 ? -6.833 -8.697 -7.527 1.00 90.69 103 TRP A N 1
ATOM 786 C CA . TRP A 1 103 ? -7.066 -10.011 -6.935 1.00 90.69 103 TRP A CA 1
ATOM 787 C C . TRP A 1 103 ? -7.852 -10.848 -7.942 1.00 90.69 103 TRP A C 1
ATOM 789 O O . TRP A 1 103 ? -8.708 -10.297 -8.638 1.00 90.69 103 TRP A O 1
ATOM 799 N N . GLN A 1 104 ? -7.549 -12.143 -8.014 1.00 85.38 104 GLN A N 1
ATOM 800 C CA . GLN A 1 104 ? -8.184 -13.099 -8.918 1.00 85.38 104 GLN A CA 1
ATOM 801 C C . GLN A 1 104 ? -8.859 -14.212 -8.125 1.00 85.38 104 GLN A C 1
ATOM 803 O O . GLN A 1 104 ? -8.278 -14.609 -7.090 1.00 85.38 104 GLN A O 1
#

Foldseek 3Di:
DDDDDDDDDDDPPPDPDCVVVCQDWAKDFDCDPVCNPDGPAIAIGPGHWQEWDADPVQNQWMWTWGQCQKIFIDRRVDPDNDGPDIDDPVNDRDRGTDNYDDD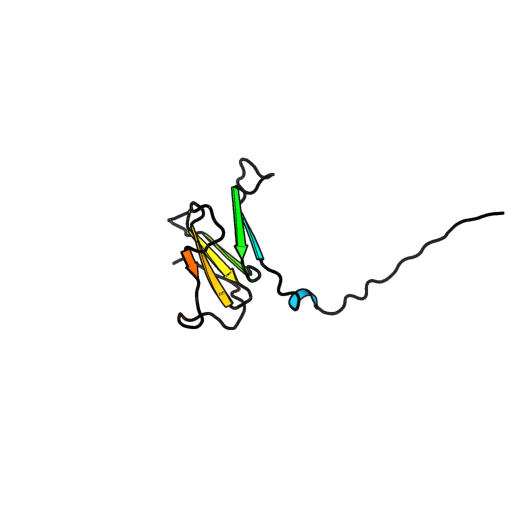D

Nearest PDB structures (foldseek):
  8j07-assembly1_q1  TM=9.768E-01  e=1.979E-07  Homo sapiens
  8bx8-assembly1_D  TM=9.648E-01  e=1.373E-07  Tetrahymena thermophila
  8glv-assembly1_AF  TM=9.568E-01  e=1.309E-06  Chlamydomonas reinhardtii
  8j07-assembly1_s1  TM=9.797E-01  e=1.887E-06  Homo sapiens
  8j07-assembly1_k2  TM=9.399E-01  e=1.026E-06  Homo sapiens